Protein AF-A0A950Y171-F1 (afdb_monomer_lite)

Sequence (82 aa):
MEAQLVDTLSDGELKAEIFSTELPGEFKVIYRDAANNELEDILLTGISSYKQRETEIRDRLRQLNEGAPLRKTGERGAASEY

pLDDT: mean 77.79, std 15.87, range [36.19, 91.69]

Secondary structure (DSSP, 8-state):
-PPEEEEEEEETTEEEEEEE-SSTTEEEEEEE-TT--EEEEEEEESSS-GGGGHHHHHHHHHHHHTTPPPP-----------

Structure (mmCIF, N/CA/C/O backbone):
data_AF-A0A950Y171-F1
#
_entry.id   AF-A0A950Y171-F1
#
loop_
_atom_site.group_PDB
_atom_site.id
_atom_site.type_symbol
_atom_site.label_atom_id
_atom_site.label_alt_id
_atom_site.label_comp_id
_atom_site.label_asym_id
_atom_site.label_entity_id
_atom_site.label_seq_id
_atom_site.pdbx_PDB_ins_code
_atom_site.Cartn_x
_atom_site.Cartn_y
_atom_site.Cartn_z
_atom_site.occupancy
_atom_site.B_iso_or_equiv
_atom_site.auth_seq_id
_atom_site.auth_comp_id
_atom_site.auth_asym_id
_atom_site.auth_atom_id
_atom_site.pdbx_PDB_model_num
ATOM 1 N N . MET A 1 1 ? 8.775 -18.189 -7.246 1.00 49.56 1 MET A N 1
ATOM 2 C CA . MET A 1 1 ? 9.789 -17.224 -6.792 1.00 49.56 1 MET A CA 1
ATOM 3 C C . MET A 1 1 ? 9.084 -16.132 -6.004 1.00 49.56 1 MET A C 1
ATOM 5 O O . MET A 1 1 ? 7.934 -15.832 -6.308 1.00 49.56 1 MET A O 1
ATOM 9 N N . GLU A 1 2 ? 9.705 -15.655 -4.929 1.00 62.12 2 GLU A N 1
ATOM 10 C CA . GLU A 1 2 ? 9.060 -14.851 -3.883 1.00 62.12 2 GLU A CA 1
ATOM 11 C C . GLU A 1 2 ? 9.297 -13.357 -4.132 1.00 62.12 2 GLU A C 1
ATOM 13 O O . GLU A 1 2 ? 10.434 -12.933 -4.328 1.00 62.12 2 GLU A O 1
ATOM 18 N N . ALA A 1 3 ? 8.229 -12.554 -4.138 1.00 74.94 3 ALA A N 1
ATOM 19 C CA . ALA A 1 3 ? 8.356 -11.101 -4.163 1.00 74.94 3 ALA A CA 1
ATOM 20 C C . ALA A 1 3 ? 9.047 -10.649 -2.864 1.00 74.94 3 ALA A C 1
ATOM 22 O O . ALA A 1 3 ? 8.615 -11.017 -1.771 1.00 74.94 3 ALA A O 1
ATOM 23 N N . GLN A 1 4 ? 10.134 -9.885 -2.970 1.00 83.94 4 GLN A N 1
ATOM 24 C CA . GLN A 1 4 ? 10.929 -9.477 -1.814 1.00 83.94 4 GLN A CA 1
ATOM 25 C C . GLN A 1 4 ? 10.420 -8.144 -1.282 1.00 83.94 4 GLN A C 1
ATOM 27 O O . GLN A 1 4 ? 10.416 -7.159 -2.015 1.00 83.94 4 GLN A O 1
ATOM 32 N N . LEU A 1 5 ? 10.025 -8.090 -0.008 1.00 88.56 5 LEU A N 1
ATOM 33 C CA . LEU A 1 5 ? 9.688 -6.831 0.655 1.00 88.56 5 LEU A CA 1
ATOM 34 C C . LEU A 1 5 ? 10.916 -5.910 0.628 1.00 88.56 5 LEU A C 1
ATOM 36 O O . LEU A 1 5 ? 11.954 -6.24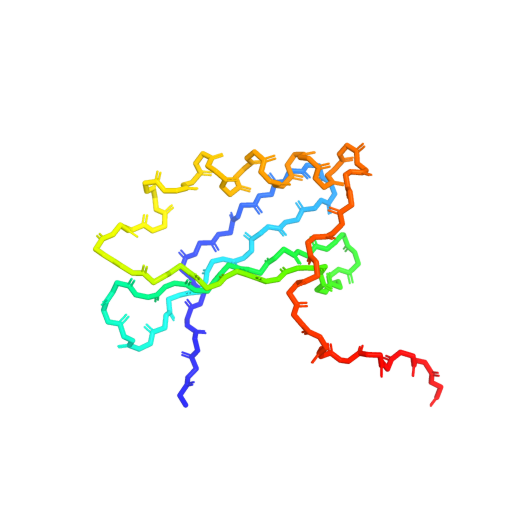0 1.202 1.00 88.56 5 LEU A O 1
ATOM 40 N N . VAL A 1 6 ? 10.801 -4.779 -0.062 1.00 88.69 6 VAL A N 1
ATOM 41 C CA . VAL A 1 6 ? 11.873 -3.784 -0.197 1.00 88.69 6 VAL A CA 1
ATOM 42 C C . VAL A 1 6 ? 11.643 -2.556 0.661 1.00 88.69 6 VAL A C 1
ATOM 44 O O . VAL A 1 6 ? 12.615 -1.901 1.026 1.00 88.69 6 VAL A O 1
ATOM 47 N N . ASP A 1 7 ? 10.387 -2.230 0.963 1.00 89.25 7 ASP A N 1
ATOM 48 C CA . ASP A 1 7 ? 10.045 -1.061 1.765 1.00 89.25 7 ASP A CA 1
ATOM 49 C C . ASP A 1 7 ? 8.660 -1.219 2.407 1.00 89.25 7 ASP A C 1
ATOM 51 O O . ASP A 1 7 ? 7.854 -2.064 2.006 1.00 89.25 7 ASP A O 1
ATOM 55 N N . THR A 1 8 ? 8.376 -0.440 3.446 1.00 90.50 8 THR A N 1
ATOM 56 C CA . THR A 1 8 ? 7.064 -0.421 4.099 1.00 90.50 8 THR A CA 1
ATOM 57 C C . THR A 1 8 ? 6.747 0.995 4.545 1.00 90.50 8 THR A C 1
ATOM 59 O O . THR A 1 8 ? 7.496 1.607 5.302 1.00 90.50 8 THR A O 1
ATOM 62 N N . LEU A 1 9 ? 5.611 1.501 4.084 1.00 89.38 9 LEU A N 1
ATOM 63 C CA . LEU A 1 9 ? 5.065 2.799 4.448 1.00 89.38 9 LEU A CA 1
ATOM 64 C C . LEU A 1 9 ? 3.903 2.586 5.411 1.00 89.38 9 LEU A C 1
ATOM 66 O O . LEU A 1 9 ? 3.157 1.625 5.281 1.00 89.38 9 LEU A O 1
ATOM 70 N N . SER A 1 10 ? 3.717 3.482 6.365 1.00 88.56 10 SER A N 1
ATOM 71 C CA . SER A 1 10 ? 2.628 3.390 7.339 1.00 88.56 10 SER A CA 1
ATOM 72 C C . SER A 1 10 ? 2.023 4.764 7.569 1.00 88.56 10 SER A C 1
ATOM 74 O O . SER A 1 10 ? 2.760 5.744 7.677 1.00 88.56 10 SER A O 1
ATOM 76 N N . ASP A 1 11 ? 0.695 4.821 7.619 1.00 85.00 11 ASP A N 1
ATOM 77 C CA . ASP A 1 11 ? -0.091 6.031 7.842 1.00 85.00 11 ASP A CA 1
ATOM 78 C C . ASP A 1 11 ? -1.247 5.711 8.800 1.00 85.00 11 ASP A C 1
ATOM 80 O O . ASP A 1 11 ? -2.174 4.976 8.461 1.00 85.00 11 ASP A O 1
ATOM 84 N N . GLY A 1 12 ? -1.155 6.224 10.031 1.00 84.38 12 GLY A N 1
ATOM 85 C CA . GLY A 1 12 ? -2.105 5.906 11.097 1.00 84.38 12 GLY A CA 1
ATOM 86 C C . GLY A 1 12 ? -2.129 4.413 11.430 1.00 84.38 12 GLY A C 1
ATOM 87 O O . GLY A 1 12 ? -1.126 3.857 11.877 1.00 84.38 12 GLY A O 1
ATOM 88 N N . GLU A 1 13 ? -3.288 3.792 11.229 1.00 85.69 13 GLU A N 1
ATOM 89 C CA . GLU A 1 13 ? -3.536 2.363 11.460 1.00 85.69 13 GLU A CA 1
ATOM 90 C C . GLU A 1 13 ? -3.286 1.508 10.205 1.00 85.69 13 GLU A C 1
ATOM 92 O O . GLU A 1 13 ? -3.211 0.285 10.290 1.00 85.69 13 GLU A O 1
ATOM 97 N N . LEU A 1 14 ? -3.091 2.137 9.043 1.00 88.56 14 LEU A N 1
ATOM 98 C CA . LEU A 1 14 ? -2.865 1.458 7.772 1.00 88.56 14 LEU A CA 1
ATOM 99 C C . LEU A 1 14 ? -1.375 1.394 7.421 1.00 88.56 14 LEU A C 1
ATOM 101 O O . LEU A 1 14 ? -0.574 2.261 7.783 1.00 88.56 14 LEU A O 1
ATOM 105 N N . LYS A 1 15 ? -0.991 0.385 6.639 1.00 91.69 15 LYS A N 1
ATOM 106 C CA . LYS A 1 15 ? 0.362 0.251 6.081 1.00 91.69 15 LYS A CA 1
ATOM 107 C C . LYS A 1 15 ? 0.335 -0.164 4.615 1.00 91.69 15 LYS A C 1
ATOM 109 O O . LYS A 1 15 ? -0.567 -0.863 4.186 1.00 91.69 15 LYS A O 1
ATOM 114 N N . ALA A 1 16 ? 1.322 0.255 3.839 1.00 91.00 16 ALA A N 1
ATOM 115 C CA . ALA A 1 16 ? 1.575 -0.204 2.484 1.00 91.00 16 ALA A CA 1
ATOM 116 C C . ALA A 1 16 ? 2.929 -0.908 2.439 1.00 91.00 16 ALA A C 1
ATOM 118 O O . ALA A 1 16 ? 3.966 -0.314 2.722 1.00 91.00 16 ALA A O 1
ATOM 119 N N . GLU A 1 17 ? 2.923 -2.176 2.069 1.00 91.44 17 GLU A N 1
ATOM 120 C CA 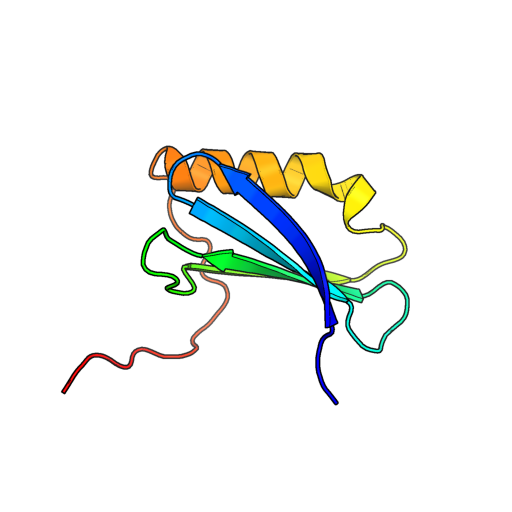. GLU A 1 17 ? 4.108 -3.007 1.919 1.00 91.44 17 GLU A CA 1
ATOM 121 C C . GLU A 1 17 ? 4.521 -3.035 0.449 1.00 91.44 17 GLU A C 1
ATOM 123 O O . GLU A 1 17 ? 3.723 -3.382 -0.420 1.00 91.44 17 GLU A O 1
ATOM 128 N N . ILE A 1 18 ? 5.762 -2.655 0.157 1.00 89.88 18 ILE A N 1
ATOM 129 C CA . ILE A 1 18 ? 6.297 -2.595 -1.199 1.00 89.88 18 ILE A CA 1
ATOM 130 C C . ILE A 1 18 ? 7.195 -3.805 -1.403 1.00 89.88 18 ILE A C 1
ATOM 132 O O . ILE A 1 18 ? 8.227 -3.950 -0.752 1.00 89.88 18 ILE A O 1
ATOM 136 N N . PHE A 1 19 ? 6.828 -4.650 -2.351 1.00 88.69 19 PHE A N 1
ATOM 137 C CA . PHE A 1 19 ? 7.560 -5.831 -2.758 1.00 88.69 19 PHE A CA 1
ATOM 138 C C . PHE A 1 19 ? 8.191 -5.598 -4.128 1.00 88.69 19 PHE A C 1
ATOM 140 O O . PHE A 1 19 ? 7.512 -5.226 -5.082 1.00 88.69 19 PHE A O 1
ATOM 147 N N . SER A 1 20 ? 9.489 -5.839 -4.257 1.00 86.56 20 SER A N 1
ATOM 148 C CA . SER A 1 20 ? 10.121 -5.975 -5.564 1.00 86.56 20 SER A CA 1
ATOM 149 C C . SER A 1 20 ? 9.795 -7.348 -6.124 1.00 86.56 20 SER A C 1
ATOM 151 O O . SER A 1 20 ? 9.935 -8.364 -5.439 1.00 86.56 20 SER A O 1
ATOM 153 N N . THR A 1 21 ? 9.374 -7.378 -7.380 1.00 83.12 21 THR A N 1
ATOM 154 C CA . THR A 1 21 ? 9.238 -8.629 -8.124 1.00 83.12 21 THR A CA 1
ATOM 155 C C . THR A 1 21 ? 10.576 -9.000 -8.770 1.00 83.12 21 THR A C 1
ATOM 157 O O . THR A 1 21 ? 11.572 -8.283 -8.637 1.00 83.12 21 THR A O 1
ATOM 160 N N . GLU A 1 22 ? 10.608 -10.136 -9.461 1.00 77.25 22 GLU A N 1
ATOM 161 C CA . GLU A 1 22 ? 11.775 -10.590 -10.224 1.00 77.25 22 GLU A CA 1
ATOM 162 C C . GLU A 1 22 ? 12.020 -9.767 -11.492 1.00 77.25 22 GLU A C 1
ATOM 164 O O . GLU A 1 22 ? 13.118 -9.798 -12.050 1.00 77.25 22 GLU A O 1
ATOM 169 N N . LEU A 1 23 ? 11.002 -9.041 -11.962 1.00 74.94 23 LEU A N 1
ATOM 170 C CA . LEU A 1 23 ? 11.108 -8.213 -13.148 1.00 74.94 23 LEU A CA 1
ATOM 171 C C . LEU A 1 23 ? 11.720 -6.854 -12.774 1.00 74.94 23 LEU A C 1
ATOM 173 O O . LEU A 1 23 ? 11.201 -6.147 -11.904 1.00 74.94 23 LEU A O 1
ATOM 177 N N . PRO A 1 24 ? 12.828 -6.449 -13.422 1.00 72.06 24 PRO A N 1
ATOM 178 C CA . PRO A 1 24 ? 13.441 -5.158 -13.152 1.00 72.06 24 PRO A CA 1
ATOM 179 C C . PRO A 1 24 ? 12.468 -4.032 -13.521 1.00 72.06 24 PRO A C 1
ATOM 181 O O . PRO A 1 24 ? 12.037 -3.923 -14.667 1.00 72.06 24 PRO A O 1
ATOM 184 N N . GLY A 1 25 ? 12.141 -3.185 -12.543 1.00 74.00 25 GLY A N 1
ATOM 185 C CA . GLY A 1 25 ? 11.160 -2.107 -12.711 1.00 74.00 25 GLY A CA 1
ATOM 186 C C . GLY A 1 25 ? 9.712 -2.513 -12.415 1.00 74.00 25 GLY A C 1
ATOM 187 O O . GLY A 1 25 ? 8.799 -1.742 -12.696 1.00 74.00 25 GLY A O 1
ATOM 188 N N . GLU A 1 26 ? 9.478 -3.694 -11.842 1.00 85.06 26 GLU A N 1
ATOM 189 C CA . GLU A 1 26 ? 8.149 -4.102 -11.394 1.00 85.06 26 GLU A CA 1
ATOM 190 C C . GLU A 1 26 ? 8.100 -4.263 -9.870 1.00 85.06 26 GLU A C 1
ATOM 192 O O . GLU A 1 26 ? 8.805 -5.079 -9.267 1.00 85.06 26 GLU A O 1
ATOM 197 N N . PHE A 1 27 ? 7.236 -3.465 -9.245 1.00 87.31 27 PHE A N 1
ATOM 198 C CA . PHE A 1 27 ? 7.029 -3.440 -7.801 1.00 87.31 27 PHE A CA 1
ATOM 199 C C . PHE A 1 27 ? 5.561 -3.700 -7.493 1.00 87.31 27 PHE A C 1
ATOM 201 O O . PHE A 1 27 ? 4.679 -3.070 -8.067 1.00 87.31 27 PHE A O 1
ATOM 208 N N . LYS A 1 28 ? 5.279 -4.592 -6.554 1.00 88.06 28 LYS A N 1
ATOM 209 C CA . LYS A 1 28 ? 3.939 -4.819 -6.028 1.00 88.06 28 LYS A CA 1
ATOM 210 C C . LYS A 1 28 ? 3.785 -4.054 -4.721 1.00 88.06 28 LYS A C 1
ATOM 212 O O . LYS A 1 28 ? 4.563 -4.267 -3.805 1.00 88.06 28 LYS A O 1
ATOM 217 N N . VAL A 1 29 ? 2.791 -3.186 -4.610 1.00 89.56 29 VAL A N 1
ATOM 218 C CA . VAL A 1 29 ? 2.457 -2.501 -3.357 1.00 89.56 29 VAL A CA 1
ATOM 219 C C . VAL A 1 29 ? 1.166 -3.092 -2.817 1.00 89.56 29 VAL A C 1
ATOM 221 O O . VAL A 1 29 ? 0.192 -3.204 -3.554 1.00 89.56 29 VAL A O 1
ATOM 224 N N . ILE A 1 30 ? 1.165 -3.479 -1.548 1.00 90.25 30 ILE A N 1
ATOM 225 C CA . ILE A 1 30 ? 0.029 -4.091 -0.864 1.00 90.25 30 ILE A CA 1
ATOM 226 C C . ILE A 1 30 ? -0.360 -3.197 0.306 1.00 90.25 30 ILE A C 1
ATOM 228 O O . ILE A 1 30 ? 0.399 -3.054 1.261 1.00 90.25 30 ILE A O 1
ATOM 232 N N . TYR A 1 31 ? -1.541 -2.601 0.241 1.00 89.69 31 TYR A N 1
ATOM 233 C CA . TYR A 1 31 ? -2.146 -1.858 1.334 1.00 89.69 31 TYR A CA 1
ATOM 234 C C . TYR A 1 31 ? -2.809 -2.829 2.304 1.00 89.69 31 TYR A C 1
ATOM 236 O O . TYR A 1 31 ? -3.610 -3.675 1.908 1.00 89.69 31 TYR A O 1
ATOM 244 N N . ARG A 1 32 ? -2.489 -2.694 3.586 1.00 88.56 32 ARG A N 1
ATOM 245 C CA . ARG A 1 32 ? -3.033 -3.490 4.673 1.00 88.56 32 ARG A CA 1
ATOM 246 C C . ARG A 1 32 ? -3.581 -2.615 5.785 1.00 88.56 32 ARG A C 1
ATOM 248 O O . ARG A 1 32 ? -3.056 -1.539 6.064 1.00 88.56 32 ARG A O 1
ATOM 255 N N . ASP A 1 33 ? -4.598 -3.144 6.440 1.00 85.75 33 ASP A N 1
ATOM 256 C CA . ASP A 1 33 ? -5.163 -2.585 7.663 1.00 85.75 33 ASP A CA 1
ATOM 257 C C . ASP A 1 33 ? -4.306 -2.901 8.908 1.00 85.75 33 ASP A C 1
ATOM 259 O O . ASP A 1 33 ? -3.391 -3.732 8.845 1.00 85.75 33 ASP A O 1
ATOM 263 N N . ALA A 1 34 ? -4.624 -2.292 10.056 1.00 83.50 34 ALA A N 1
ATOM 264 C CA . ALA A 1 34 ? -4.038 -2.609 11.362 1.00 83.50 34 ALA A CA 1
ATOM 265 C C . ALA A 1 34 ? -4.180 -4.091 11.726 1.00 83.50 34 ALA A C 1
ATOM 267 O O . ALA A 1 34 ? -3.276 -4.681 12.321 1.00 83.50 34 ALA A O 1
ATOM 268 N N . ALA A 1 35 ? -5.274 -4.728 11.302 1.00 84.50 35 ALA A N 1
ATOM 269 C CA . ALA A 1 35 ? -5.480 -6.166 11.444 1.00 84.50 35 ALA A CA 1
ATOM 270 C C . ALA A 1 35 ? -4.634 -7.016 10.469 1.00 84.50 35 ALA A C 1
ATOM 272 O O . ALA A 1 35 ? -4.777 -8.235 10.423 1.00 84.50 35 ALA A O 1
ATOM 273 N N . ASN A 1 36 ? -3.735 -6.396 9.693 1.00 80.12 36 ASN A N 1
ATOM 274 C CA . ASN A 1 36 ? -2.891 -7.034 8.679 1.00 80.12 36 ASN A CA 1
ATOM 275 C C . ASN A 1 36 ? -3.680 -7.644 7.500 1.00 80.12 36 ASN A C 1
ATOM 277 O O . ASN A 1 36 ? -3.120 -8.410 6.710 1.00 80.12 36 ASN A O 1
ATOM 281 N N . ASN A 1 37 ? -4.956 -7.273 7.364 1.00 84.06 37 ASN A N 1
ATOM 282 C CA . ASN A 1 37 ? -5.818 -7.659 6.251 1.00 84.06 37 ASN A CA 1
ATOM 283 C C . ASN A 1 37 ? -5.418 -6.888 4.994 1.00 84.06 37 ASN A C 1
ATOM 285 O O . ASN A 1 37 ? -5.257 -5.672 5.056 1.00 84.06 37 ASN A O 1
ATOM 289 N N . GLU A 1 38 ? -5.269 -7.585 3.868 1.00 87.44 38 GLU A N 1
ATOM 290 C CA . GLU A 1 38 ? -5.039 -6.958 2.565 1.00 87.44 38 GLU A CA 1
ATOM 291 C C . GLU A 1 38 ? -6.298 -6.194 2.142 1.00 87.44 38 GLU A C 1
ATOM 293 O O . GLU A 1 38 ? -7.376 -6.770 2.008 1.00 87.44 38 GLU A O 1
ATOM 298 N N . LEU A 1 39 ? -6.156 -4.881 1.990 1.00 85.12 39 LEU A N 1
ATOM 299 C CA . LEU A 1 39 ? -7.225 -3.980 1.577 1.00 85.12 39 LEU A CA 1
ATOM 300 C C . LEU A 1 39 ? -7.229 -3.796 0.060 1.00 85.12 39 LEU A C 1
ATOM 302 O O . LEU A 1 39 ? -8.279 -3.815 -0.578 1.00 85.12 39 LEU A O 1
ATOM 306 N N . GLU A 1 40 ? -6.048 -3.570 -0.507 1.00 87.56 40 GLU A N 1
ATOM 307 C CA . GLU A 1 40 ? -5.852 -3.254 -1.917 1.00 87.56 40 GLU A CA 1
ATOM 308 C C . GLU A 1 40 ? -4.417 -3.613 -2.296 1.00 87.56 40 GLU A C 1
ATOM 310 O O . GLU A 1 40 ? -3.495 -3.398 -1.512 1.00 87.56 40 GLU A O 1
ATOM 315 N N . ASP A 1 41 ? -4.198 -4.105 -3.509 1.00 87.31 41 ASP A N 1
ATOM 316 C CA . ASP A 1 41 ? -2.868 -4.201 -4.087 1.00 87.31 41 ASP A CA 1
ATOM 317 C C . ASP A 1 41 ? -2.788 -3.483 -5.438 1.00 87.31 41 ASP A C 1
ATOM 319 O O . ASP A 1 41 ? -3.757 -3.350 -6.193 1.00 87.31 41 ASP A O 1
ATOM 323 N N . ILE A 1 42 ? -1.600 -2.967 -5.728 1.00 86.38 42 ILE A N 1
ATOM 324 C CA . ILE A 1 42 ? -1.270 -2.288 -6.972 1.00 86.38 42 ILE A CA 1
ATOM 325 C C . ILE A 1 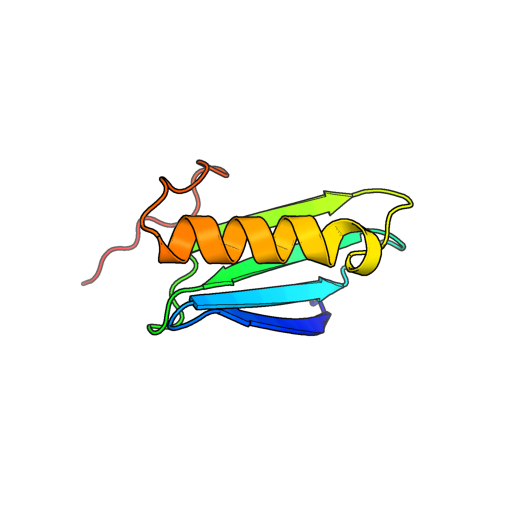42 ? 0.053 -2.824 -7.492 1.00 86.38 42 ILE A C 1
ATOM 327 O O . ILE A 1 42 ? 1.071 -2.840 -6.801 1.00 86.38 42 ILE A O 1
ATOM 331 N N . LEU A 1 43 ? 0.039 -3.218 -8.761 1.00 85.50 43 LEU A N 1
ATOM 332 C CA . LEU A 1 43 ? 1.248 -3.531 -9.496 1.00 85.50 43 LEU A CA 1
ATOM 333 C C . LEU A 1 43 ? 1.759 -2.260 -10.178 1.00 85.50 43 LEU A C 1
ATOM 335 O O . LEU A 1 43 ? 1.111 -1.684 -11.053 1.00 85.50 43 LEU A O 1
ATOM 339 N N . LEU A 1 44 ? 2.931 -1.813 -9.757 1.00 83.38 44 LEU A N 1
ATOM 340 C CA . LEU A 1 44 ? 3.680 -0.745 -10.391 1.00 83.38 44 LEU A CA 1
ATOM 341 C C . LEU A 1 44 ? 4.583 -1.359 -11.452 1.00 83.38 44 LEU A C 1
ATOM 343 O O . LEU A 1 44 ? 5.646 -1.886 -11.140 1.00 83.38 44 LEU A O 1
ATOM 347 N N . THR A 1 45 ? 4.148 -1.275 -12.705 1.00 78.12 45 THR A N 1
ATOM 348 C CA . THR A 1 45 ? 4.918 -1.708 -13.874 1.00 78.12 45 THR A CA 1
ATOM 349 C C . THR A 1 45 ? 5.497 -0.493 -14.599 1.00 78.12 45 THR A C 1
ATOM 351 O O . THR A 1 45 ? 4.736 0.388 -15.011 1.00 78.12 45 THR A O 1
ATOM 354 N N . GLY A 1 46 ? 6.814 -0.433 -14.803 1.00 66.44 46 GLY A N 1
ATOM 355 C CA . GLY A 1 46 ? 7.445 0.562 -15.678 1.00 66.44 46 GLY A CA 1
ATOM 356 C C . GLY A 1 46 ? 8.830 1.018 -15.217 1.00 66.44 46 GLY A C 1
ATOM 357 O O . GLY A 1 46 ? 9.339 0.609 -14.186 1.00 66.44 46 GLY A O 1
ATOM 358 N N . ILE A 1 47 ? 9.450 1.925 -15.977 1.00 59.84 47 ILE A N 1
ATOM 359 C CA . ILE A 1 47 ? 10.777 2.496 -15.647 1.00 59.84 47 ILE A CA 1
ATOM 360 C C . ILE A 1 47 ? 10.721 3.344 -14.353 1.00 59.84 47 ILE A C 1
ATOM 362 O O . ILE A 1 47 ? 11.746 3.663 -13.752 1.00 59.84 47 ILE A O 1
ATOM 366 N N . SER A 1 48 ? 9.518 3.707 -13.902 1.00 63.22 48 SER A N 1
ATOM 367 C CA . SER A 1 48 ? 9.290 4.475 -12.683 1.00 63.22 48 SER A CA 1
ATOM 368 C C . SER A 1 48 ? 9.412 3.601 -11.434 1.00 63.22 48 SER A C 1
ATOM 370 O O . SER A 1 48 ? 8.525 2.809 -11.127 1.00 63.22 48 SER A O 1
ATOM 372 N N . SER A 1 49 ? 10.495 3.785 -10.675 1.00 70.56 49 SER A N 1
ATOM 373 C CA . SER A 1 49 ? 10.689 3.137 -9.372 1.00 70.56 49 SER A CA 1
ATOM 374 C C . SER A 1 49 ? 9.569 3.492 -8.391 1.00 70.56 49 SER A C 1
ATOM 376 O O . SER A 1 49 ? 9.068 4.619 -8.415 1.00 70.56 49 SER A O 1
ATOM 378 N N . TYR A 1 50 ? 9.258 2.593 -7.447 1.00 76.69 50 TYR A N 1
ATOM 379 C CA . TYR A 1 50 ? 8.282 2.857 -6.375 1.00 76.69 50 TYR A CA 1
ATOM 380 C C . TYR A 1 50 ? 8.528 4.199 -5.664 1.00 76.69 50 TYR A C 1
ATOM 382 O O . TYR A 1 50 ? 7.575 4.883 -5.322 1.00 76.69 50 TYR A O 1
ATOM 390 N N . LYS A 1 51 ? 9.792 4.636 -5.535 1.00 80.69 51 LYS A N 1
ATOM 391 C CA . LYS A 1 51 ? 10.163 5.944 -4.968 1.00 80.69 51 LYS A CA 1
ATOM 392 C C . LYS A 1 51 ? 9.586 7.144 -5.718 1.00 80.69 51 LYS A C 1
ATOM 394 O O . LYS A 1 51 ? 9.226 8.130 -5.091 1.00 80.69 51 LYS A O 1
ATOM 399 N N . GLN A 1 52 ? 9.482 7.081 -7.045 1.00 84.81 52 GLN A N 1
ATOM 400 C CA . GLN A 1 52 ? 8.861 8.156 -7.830 1.00 84.81 52 GLN A CA 1
ATOM 401 C C . GLN A 1 52 ? 7.354 8.229 -7.589 1.00 84.81 52 GLN A C 1
ATOM 403 O O . GLN A 1 52 ? 6.762 9.298 -7.689 1.00 84.81 52 GLN A O 1
ATOM 408 N N . ARG A 1 53 ? 6.749 7.088 -7.252 1.00 84.00 53 ARG A N 1
ATOM 409 C CA . ARG A 1 53 ? 5.329 6.969 -6.927 1.00 84.00 53 ARG A CA 1
ATOM 410 C C . ARG A 1 53 ? 5.077 6.934 -5.422 1.00 84.00 53 ARG A C 1
ATOM 412 O O . ARG A 1 53 ? 3.938 6.748 -5.024 1.00 84.00 53 ARG A O 1
ATOM 419 N N . GLU A 1 54 ? 6.090 7.152 -4.580 1.00 86.12 54 GLU A N 1
ATOM 420 C CA . GLU A 1 54 ? 5.959 7.119 -3.116 1.00 86.12 54 GLU A CA 1
ATOM 421 C C . GLU A 1 54 ? 4.915 8.131 -2.649 1.00 86.12 54 GLU A C 1
ATOM 423 O O . GLU A 1 54 ? 4.086 7.816 -1.800 1.00 86.12 54 GLU A O 1
ATOM 428 N N . THR A 1 55 ? 4.900 9.320 -3.258 1.00 87.50 55 THR A N 1
ATOM 429 C CA . THR A 1 55 ? 3.876 10.334 -3.000 1.00 87.50 55 THR A CA 1
ATOM 430 C C . THR A 1 55 ? 2.480 9.831 -3.362 1.00 87.50 55 THR A C 1
ATOM 432 O O . THR A 1 55 ? 1.570 10.012 -2.564 1.00 87.50 55 THR A O 1
ATOM 435 N N . GLU A 1 56 ? 2.305 9.154 -4.504 1.00 87.44 56 GLU A N 1
ATOM 436 C CA . GLU A 1 56 ? 1.014 8.559 -4.890 1.00 87.44 56 GLU A CA 1
ATOM 437 C C . GLU A 1 56 ? 0.605 7.430 -3.930 1.00 87.44 56 GLU A C 1
ATOM 439 O O . GLU A 1 56 ? -0.557 7.336 -3.544 1.00 87.44 56 GLU A O 1
ATOM 444 N N . ILE A 1 57 ? 1.559 6.592 -3.505 1.00 88.00 57 ILE A N 1
ATOM 445 C CA . ILE A 1 57 ? 1.315 5.488 -2.570 1.00 88.00 57 ILE A CA 1
ATOM 446 C C . ILE A 1 57 ? 0.885 6.031 -1.206 1.00 88.00 57 ILE A C 1
ATOM 448 O O . ILE A 1 57 ? -0.083 5.530 -0.635 1.00 88.00 57 ILE A O 1
ATOM 452 N N . ARG A 1 58 ? 1.576 7.057 -0.694 1.00 88.62 58 ARG A N 1
ATOM 453 C CA . ARG A 1 58 ? 1.230 7.723 0.569 1.00 88.62 58 ARG A CA 1
ATOM 454 C C . ARG A 1 58 ? -0.100 8.451 0.490 1.00 88.62 58 ARG A C 1
ATOM 456 O O . ARG A 1 58 ? -0.896 8.335 1.413 1.00 88.62 58 ARG A O 1
ATOM 463 N N . ASP A 1 59 ? -0.352 9.172 -0.598 1.00 90.25 59 ASP A N 1
ATOM 464 C CA . ASP A 1 59 ? -1.632 9.845 -0.813 1.00 90.25 59 ASP A CA 1
ATOM 465 C C . ASP A 1 59 ? -2.780 8.828 -0.830 1.00 90.25 59 ASP A C 1
ATOM 467 O O . ASP A 1 59 ? -3.801 9.030 -0.178 1.00 90.25 59 ASP A O 1
ATOM 471 N N . ARG A 1 60 ? -2.572 7.665 -1.464 1.00 87.75 60 ARG A N 1
ATOM 472 C CA . ARG A 1 60 ? -3.543 6.569 -1.442 1.00 87.75 60 ARG A CA 1
ATOM 473 C C . ARG A 1 60 ? -3.744 5.988 -0.042 1.00 87.75 60 ARG A C 1
ATOM 475 O O . ARG A 1 60 ? -4.887 5.809 0.358 1.00 87.75 60 ARG A O 1
ATOM 482 N N . LEU A 1 61 ? -2.665 5.731 0.698 1.00 87.75 61 LEU A N 1
ATOM 483 C CA . LEU A 1 61 ? -2.710 5.300 2.103 1.00 87.75 61 LEU A CA 1
ATOM 484 C C . LEU A 1 61 ? -3.550 6.254 2.950 1.00 87.75 61 LEU A C 1
ATOM 486 O O . LEU A 1 61 ? -4.456 5.824 3.657 1.00 87.75 61 LEU A O 1
ATOM 490 N N . ARG A 1 62 ? -3.287 7.554 2.816 1.00 89.25 62 ARG A N 1
ATOM 491 C CA . ARG A 1 62 ? -4.019 8.598 3.518 1.00 89.25 62 ARG A CA 1
ATOM 492 C C . ARG A 1 62 ? -5.493 8.613 3.121 1.00 89.25 62 ARG A C 1
ATOM 494 O O . ARG A 1 62 ? -6.345 8.646 3.996 1.00 89.25 62 ARG A O 1
ATOM 501 N N . GLN A 1 63 ? -5.812 8.525 1.828 1.00 88.81 63 GLN A N 1
ATOM 502 C CA . GLN A 1 63 ? -7.202 8.423 1.374 1.00 88.81 63 GLN A CA 1
ATOM 503 C C . GLN A 1 63 ? -7.914 7.224 2.015 1.00 88.81 63 GLN A C 1
ATOM 505 O O . GLN A 1 63 ? -9.041 7.367 2.479 1.00 88.81 63 GLN A O 1
ATOM 510 N N . LEU A 1 64 ? -7.269 6.056 2.065 1.00 86.25 64 LEU A N 1
ATOM 511 C CA . LEU A 1 64 ? -7.820 4.868 2.722 1.00 86.25 64 LEU A CA 1
ATOM 512 C C . LEU A 1 64 ? -8.042 5.103 4.222 1.00 86.25 64 LEU A C 1
ATOM 514 O O . LEU A 1 64 ? -9.086 4.727 4.747 1.00 86.25 64 LEU A O 1
ATOM 518 N N . ASN A 1 65 ? -7.105 5.785 4.881 1.00 84.50 65 ASN A N 1
ATOM 519 C CA . ASN A 1 65 ? -7.187 6.140 6.298 1.00 84.50 65 ASN A CA 1
ATOM 520 C C . ASN A 1 65 ? -8.328 7.143 6.567 1.00 84.50 65 ASN A C 1
ATOM 522 O O . ASN A 1 65 ? -9.001 7.084 7.590 1.00 84.50 65 ASN A O 1
ATOM 526 N N . GLU A 1 66 ? -8.614 8.025 5.605 1.00 87.12 66 GLU A N 1
ATOM 527 C CA . GLU A 1 66 ? -9.755 8.951 5.620 1.00 87.12 66 GLU A CA 1
ATOM 528 C C . GLU A 1 66 ? -11.097 8.274 5.249 1.00 87.12 66 GLU A C 1
ATOM 530 O O . GLU A 1 66 ? -12.135 8.936 5.203 1.00 87.12 66 GLU A O 1
ATOM 535 N N . GLY A 1 67 ? -11.110 6.958 5.003 1.00 82.75 67 GLY A N 1
ATOM 536 C CA . GLY A 1 67 ? -12.316 6.192 4.675 1.00 82.75 67 GLY A CA 1
ATOM 537 C C . GLY A 1 67 ? -12.702 6.228 3.194 1.00 82.75 67 GLY A C 1
ATOM 538 O O . GLY A 1 67 ? -13.862 5.989 2.846 1.00 82.75 67 GLY A O 1
ATOM 539 N N . ALA A 1 68 ? -11.758 6.538 2.299 1.00 84.56 68 ALA A N 1
ATOM 540 C CA . ALA A 1 68 ? -11.994 6.460 0.865 1.00 84.56 68 ALA A CA 1
ATOM 541 C C . ALA A 1 68 ? -12.320 5.020 0.434 1.00 84.56 68 ALA A C 1
ATOM 543 O O . ALA A 1 68 ? -11.791 4.054 0.988 1.00 84.56 68 ALA A O 1
ATOM 544 N N . PRO A 1 69 ? -13.148 4.848 -0.608 1.00 79.00 69 PRO A N 1
ATOM 545 C CA . PRO A 1 69 ? -13.460 3.526 -1.122 1.00 79.00 69 PRO A CA 1
ATOM 546 C C . PRO A 1 69 ? -12.203 2.824 -1.657 1.00 79.00 69 PRO A C 1
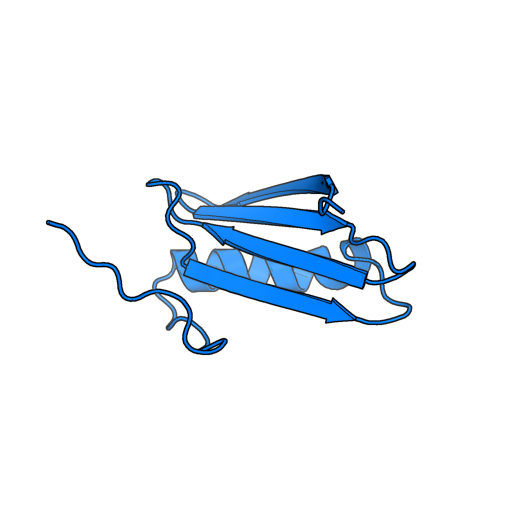ATOM 548 O O . PRO A 1 69 ? -11.377 3.418 -2.367 1.00 79.00 69 PRO A O 1
ATOM 551 N N . LEU A 1 70 ? -12.099 1.529 -1.355 1.00 79.50 70 LEU A N 1
ATOM 552 C CA . LEU A 1 70 ? -11.120 0.623 -1.952 1.00 79.50 70 LEU A CA 1
ATOM 553 C C . LEU A 1 70 ? -11.293 0.634 -3.476 1.00 79.50 70 LEU A C 1
ATOM 555 O O . LEU A 1 70 ? -12.414 0.523 -3.988 1.00 79.50 70 LEU A O 1
ATOM 559 N N . ARG A 1 71 ? -10.199 0.776 -4.229 1.00 69.81 71 A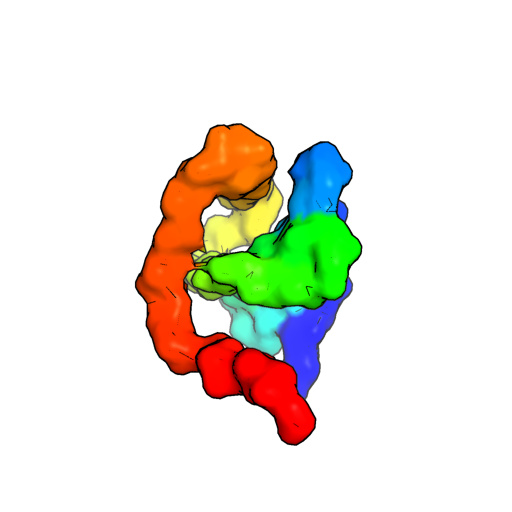RG A N 1
ATOM 560 C CA . ARG A 1 71 ? -10.224 0.494 -5.661 1.00 69.81 71 ARG A CA 1
ATOM 561 C C . ARG A 1 71 ? -10.391 -1.009 -5.750 1.00 69.81 71 ARG A C 1
ATOM 563 O O . ARG A 1 71 ? -9.612 -1.766 -5.186 1.00 69.81 71 ARG A O 1
ATOM 570 N N . LYS A 1 72 ? -11.434 -1.435 -6.457 1.00 53.41 72 LYS A N 1
ATOM 571 C CA . LYS A 1 72 ? -11.625 -2.831 -6.848 1.00 53.41 72 LYS A CA 1
ATOM 572 C C . LYS A 1 72 ? -10.482 -3.251 -7.782 1.00 53.41 72 LYS A C 1
ATOM 574 O O . LYS A 1 72 ? -10.671 -3.308 -8.993 1.00 53.41 72 LYS A O 1
ATOM 579 N N . THR A 1 73 ? -9.298 -3.511 -7.241 1.00 50.25 73 THR A N 1
ATOM 580 C CA . THR A 1 73 ? -8.375 -4.469 -7.847 1.00 50.25 73 THR A CA 1
ATOM 581 C C . THR A 1 73 ? -8.968 -5.847 -7.565 1.00 50.25 73 THR A C 1
ATOM 583 O O . THR A 1 73 ? -9.466 -6.109 -6.474 1.00 50.25 73 THR A O 1
ATOM 586 N N . GLY A 1 74 ? -9.105 -6.635 -8.628 1.00 45.34 74 GLY A N 1
ATOM 587 C CA . GLY A 1 74 ? -10.104 -7.688 -8.757 1.00 45.34 74 GLY A CA 1
ATOM 588 C C . GLY A 1 74 ? -10.065 -8.792 -7.704 1.00 45.34 74 GLY A C 1
ATOM 589 O O . GLY A 1 74 ? -9.026 -9.110 -7.141 1.00 45.34 74 GLY A O 1
ATOM 590 N N . GLU A 1 75 ? -11.246 -9.386 -7.512 1.00 44.84 75 GLU A N 1
ATOM 591 C CA . GLU A 1 75 ? -11.503 -10.726 -6.975 1.00 44.84 75 GLU A CA 1
ATOM 592 C C . GLU A 1 75 ? -10.252 -11.529 -6.589 1.00 44.84 75 GLU A C 1
ATOM 594 O O . GLU A 1 75 ? -9.730 -12.320 -7.375 1.00 44.84 75 GLU A O 1
ATOM 599 N N . ARG A 1 76 ? -9.820 -11.414 -5.334 1.00 43.59 76 ARG A N 1
ATOM 600 C CA . ARG A 1 76 ? -9.116 -12.507 -4.669 1.00 43.59 76 ARG A CA 1
ATOM 601 C C . ARG A 1 76 ? -9.468 -12.543 -3.193 1.00 43.59 76 ARG A C 1
ATOM 603 O O . ARG A 1 76 ? -8.922 -11.817 -2.380 1.00 43.59 76 ARG A O 1
ATOM 610 N N . GLY A 1 77 ? -10.388 -13.453 -2.884 1.00 36.19 77 GLY A N 1
ATOM 611 C CA . GLY A 1 77 ? -10.538 -14.003 -1.545 1.00 36.19 77 GLY A CA 1
ATOM 612 C C . GLY A 1 77 ? -11.552 -13.297 -0.661 1.00 36.19 77 GLY A C 1
ATOM 613 O O . GLY A 1 77 ? -11.223 -12.877 0.440 1.00 36.19 77 GLY A O 1
ATOM 614 N N . ALA A 1 78 ? -12.822 -13.312 -1.064 1.00 39.41 78 ALA A N 1
ATOM 615 C CA . ALA A 1 78 ? -13.824 -13.649 -0.063 1.00 39.41 78 ALA A CA 1
ATOM 616 C C . ALA A 1 78 ? -13.471 -15.038 0.501 1.00 39.41 78 ALA A C 1
ATOM 618 O O . ALA A 1 78 ? -13.678 -16.058 -0.151 1.00 39.41 78 ALA A O 1
ATOM 619 N N . ALA A 1 79 ? -12.864 -15.047 1.676 1.00 43.06 79 ALA A N 1
ATOM 620 C CA . ALA A 1 79 ? -12.880 -16.145 2.631 1.00 43.06 79 ALA A CA 1
ATOM 621 C C . ALA A 1 79 ? -12.725 -15.460 3.998 1.00 43.06 79 ALA A C 1
ATOM 623 O O . ALA A 1 79 ? -11.629 -15.360 4.531 1.00 43.06 79 ALA A O 1
ATOM 624 N N . SER A 1 80 ? -13.737 -14.737 4.492 1.00 37.97 80 SER A N 1
ATOM 625 C CA . SER A 1 80 ? -14.888 -15.355 5.165 1.00 37.97 80 SER A CA 1
ATOM 626 C C . SER A 1 80 ? -14.467 -16.648 5.859 1.00 37.97 80 SER A C 1
ATOM 628 O O . SER A 1 80 ? -14.497 -17.721 5.268 1.00 37.97 80 SER A O 1
ATOM 630 N N . GLU A 1 81 ? -13.962 -16.483 7.081 1.00 36.19 81 GLU A N 1
ATOM 631 C CA . GLU A 1 81 ? -14.519 -17.102 8.289 1.00 36.19 81 GLU A CA 1
ATOM 632 C C . GLU A 1 81 ? -15.399 -18.343 8.039 1.00 36.19 81 GLU A C 1
ATOM 634 O O . GLU A 1 81 ? -16.502 -18.204 7.508 1.00 36.19 81 GLU A O 1
ATOM 639 N N . TYR A 1 82 ? -14.925 -19.532 8.439 1.00 40.25 82 TYR A N 1
ATOM 640 C CA . TYR A 1 82 ? -15.516 -20.414 9.471 1.00 40.25 82 TYR A CA 1
ATOM 641 C C . TYR A 1 82 ? -14.763 -21.749 9.567 1.00 40.25 82 TYR A C 1
ATOM 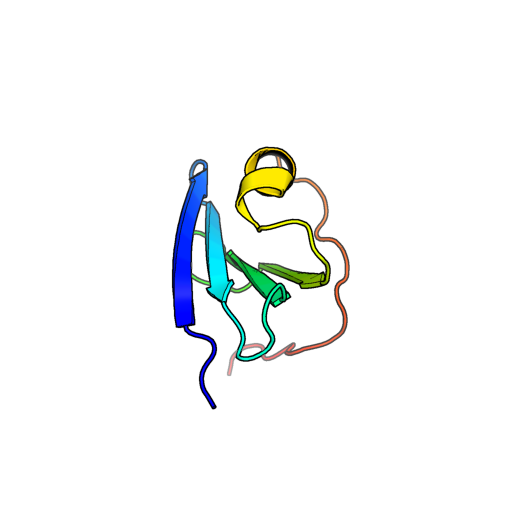643 O O . TYR A 1 82 ? -14.456 -22.345 8.510 1.00 40.25 82 TYR A O 1
#

Radius of gyration: 12.92 Å; chains: 1; bounding box: 29×31×27 Å

Foldseek 3Di:
DDFAFPDKADDDQKIWTWTHDPDVQWIKIFIAGNVRDTQAIDIGHDPDDVVNCVVVVVVVNVCVVVVHDGDPPDDDDPDDDD